Protein AF-A0A2D5RXT6-F1 (afdb_monomer_lite)

Radius of gyration: 31.59 Å; chains: 1; bounding box: 70×28×74 Å

Secondary structure (DSSP, 8-state):
-PPPHHHHHHHHHHHHHHHHHHHHHHHHHHHHHHHHHHHHHHHHHHHHHHHHHHHHHHHHHHHHHHHTT------BTTB-HHHHHHHHHTT-

Sequence (92 aa):
MAKNSFEVAGSAIFKNGQKLTTKQVGEELHKLQAQVENLDTAVCEEIDHRDKWEEKATKLAESVGAYFDCSVGEHSSANCPIVNAHELLNQI

Structure (mmCIF, N/CA/C/O backbone):
data_AF-A0A2D5RXT6-F1
#
_entry.id   AF-A0A2D5RXT6-F1
#
loop_
_atom_site.group_PDB
_atom_site.id
_atom_site.type_symbol
_atom_site.label_atom_id
_atom_site.label_alt_id
_atom_site.label_comp_id
_atom_site.label_asym_id
_atom_site.label_entity_id
_atom_site.label_seq_id
_atom_site.pdbx_PDB_ins_code
_atom_site.Cartn_x
_atom_site.Cartn_y
_atom_site.Cartn_z
_atom_site.occupancy
_atom_site.B_iso_or_equiv
_atom_site.auth_seq_id
_atom_s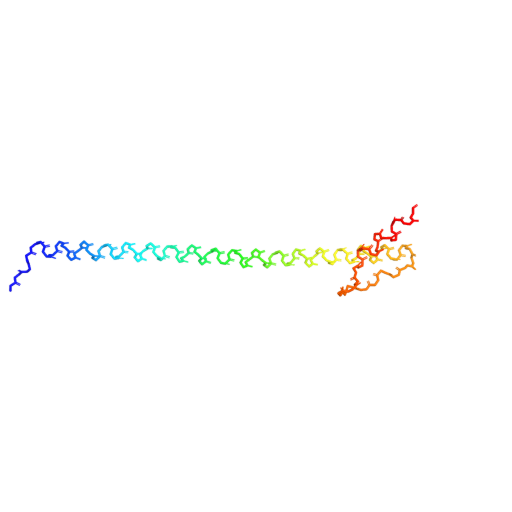ite.auth_comp_id
_atom_site.auth_asym_id
_atom_site.auth_atom_id
_atom_site.pdbx_PDB_model_num
ATOM 1 N N . MET A 1 1 ? -47.987 12.676 50.679 1.00 56.97 1 MET A N 1
ATOM 2 C CA . MET A 1 1 ? -48.191 11.224 50.481 1.00 56.97 1 MET A CA 1
ATOM 3 C C . MET A 1 1 ? -46.834 10.598 50.195 1.00 56.97 1 MET A C 1
ATOM 5 O O . MET A 1 1 ? -46.173 11.045 49.266 1.00 56.97 1 MET A O 1
ATOM 9 N N . ALA A 1 2 ? -46.366 9.674 51.037 1.00 66.12 2 ALA A N 1
ATOM 10 C CA . ALA A 1 2 ? -45.096 8.976 50.827 1.00 66.12 2 ALA A CA 1
ATOM 11 C C . ALA A 1 2 ? -45.278 7.894 49.751 1.00 66.12 2 ALA A C 1
ATOM 13 O O . ALA A 1 2 ? -46.299 7.208 49.751 1.00 66.12 2 ALA A O 1
ATOM 14 N N . LYS A 1 3 ? -44.318 7.760 48.829 1.00 71.06 3 LYS A N 1
ATOM 15 C CA . LYS A 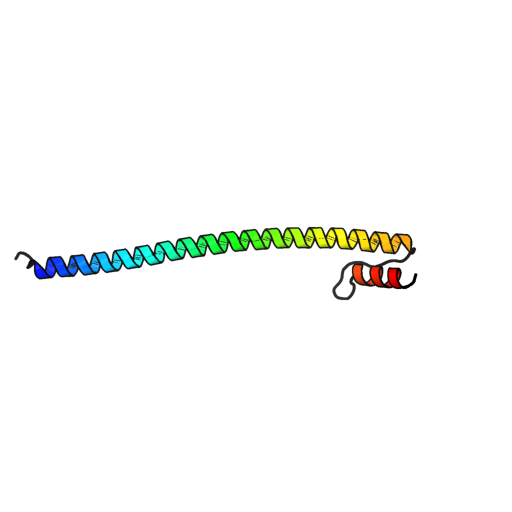1 3 ? -44.343 6.695 47.815 1.00 71.06 3 LYS A CA 1
ATOM 16 C C . LYS A 1 3 ? -44.285 5.332 48.503 1.00 71.06 3 LYS A C 1
ATOM 18 O O . LYS A 1 3 ? -43.501 5.155 49.435 1.00 71.06 3 LYS A O 1
ATOM 23 N N . ASN A 1 4 ? -45.101 4.386 48.042 1.00 77.50 4 ASN A N 1
ATOM 24 C CA . ASN A 1 4 ? -45.082 3.021 48.561 1.00 77.50 4 ASN A CA 1
ATOM 25 C C . ASN A 1 4 ? -43.734 2.363 48.208 1.00 77.50 4 ASN A C 1
ATOM 27 O O . ASN A 1 4 ? -43.183 2.593 47.129 1.00 77.50 4 ASN A O 1
ATOM 31 N N . SER A 1 5 ? -43.197 1.543 49.108 1.00 74.25 5 SER A N 1
ATOM 32 C CA . SER A 1 5 ? -41.895 0.874 48.978 1.00 74.25 5 SER A CA 1
ATOM 33 C C . SER A 1 5 ? -41.754 0.079 47.673 1.00 74.25 5 SER A C 1
ATOM 35 O O . SER A 1 5 ? -40.663 0.011 47.108 1.00 74.25 5 SER A O 1
ATOM 37 N N . PHE A 1 6 ? -42.863 -0.440 47.141 1.00 72.69 6 PHE A N 1
ATOM 38 C CA . PHE A 1 6 ? -42.909 -1.141 45.857 1.00 72.69 6 PHE A CA 1
ATOM 39 C C . PHE A 1 6 ? -42.620 -0.232 44.642 1.00 72.69 6 PHE A C 1
ATOM 41 O O . PHE A 1 6 ? -41.855 -0.612 43.756 1.00 72.69 6 PHE A O 1
ATOM 48 N N . GLU A 1 7 ? -43.151 0.997 44.607 1.00 77.06 7 GLU A N 1
ATOM 49 C CA . GLU A 1 7 ? -42.885 1.955 43.515 1.00 77.06 7 GLU A CA 1
ATOM 50 C C . GLU A 1 7 ? -41.435 2.449 43.522 1.00 77.06 7 GLU A C 1
ATOM 52 O O . GLU A 1 7 ? -40.823 2.659 42.471 1.00 77.06 7 GLU A O 1
ATOM 57 N N . VAL A 1 8 ? -40.870 2.626 44.719 1.00 80.38 8 VAL A N 1
ATOM 58 C CA . VAL A 1 8 ? -39.474 3.042 44.885 1.00 80.38 8 VAL A CA 1
ATOM 59 C C . VAL A 1 8 ? -38.532 1.948 44.375 1.00 80.38 8 VAL A C 1
ATOM 61 O O . VAL A 1 8 ? -37.596 2.249 43.630 1.00 80.38 8 VAL A O 1
ATOM 64 N N . ALA A 1 9 ? -38.816 0.682 44.699 1.00 76.19 9 ALA A N 1
ATOM 65 C CA . ALA A 1 9 ? -38.049 -0.465 44.221 1.00 76.19 9 ALA A CA 1
ATOM 66 C C . ALA A 1 9 ? -38.127 -0.622 42.690 1.00 76.19 9 ALA A C 1
ATOM 68 O O . ALA A 1 9 ? -37.092 -0.760 42.037 1.00 76.19 9 ALA A O 1
ATOM 69 N N . GLY A 1 10 ? -39.322 -0.515 42.096 1.00 77.81 10 GLY A N 1
ATOM 70 C CA . GLY A 1 10 ? -39.503 -0.606 40.641 1.00 77.81 10 GLY A CA 1
ATOM 71 C C . GLY A 1 10 ? -38.746 0.478 39.862 1.00 77.81 10 GLY A C 1
ATOM 72 O O . GLY A 1 10 ? -38.078 0.186 38.869 1.00 77.81 10 GLY A O 1
ATOM 73 N N . SER A 1 11 ? -38.767 1.726 40.346 1.00 79.94 11 SER A N 1
ATOM 74 C CA . SER A 1 11 ? -38.025 2.832 39.721 1.00 79.94 11 SER A CA 1
ATOM 75 C C . SER A 1 11 ? -36.504 2.646 39.798 1.00 79.94 11 SER A C 1
ATOM 77 O O . SER A 1 11 ? -35.792 2.975 38.845 1.00 79.94 11 SER A O 1
ATOM 79 N N . ALA A 1 12 ? -35.994 2.103 40.907 1.00 77.44 12 ALA A N 1
ATOM 80 C CA . ALA A 1 12 ? -34.569 1.827 41.073 1.00 77.44 12 ALA A CA 1
ATOM 81 C C . ALA A 1 12 ? -34.086 0.705 40.137 1.00 77.44 12 ALA A C 1
ATOM 83 O O . ALA A 1 12 ? -33.039 0.849 39.505 1.00 77.44 12 ALA A O 1
ATOM 84 N N . ILE A 1 13 ? -34.870 -0.370 39.993 1.00 78.94 13 ILE A N 1
ATOM 85 C CA . ILE A 1 13 ? -34.560 -1.484 39.083 1.00 78.94 13 ILE A CA 1
ATOM 86 C C . ILE A 1 13 ? -34.481 -0.988 37.633 1.00 78.94 13 ILE A C 1
ATOM 88 O O . ILE A 1 13 ? -33.503 -1.270 36.943 1.00 78.94 13 ILE A O 1
ATOM 92 N N . PHE A 1 14 ? -35.450 -0.181 37.189 1.00 79.75 14 PHE A N 1
ATOM 93 C CA . PHE A 1 14 ? -35.469 0.368 35.830 1.00 79.75 14 PHE A CA 1
ATOM 94 C C . PHE A 1 14 ? -34.257 1.268 35.531 1.00 79.75 14 PHE A C 1
ATOM 96 O O . PHE A 1 14 ? -33.585 1.092 34.514 1.00 79.75 14 PHE A O 1
ATOM 103 N N . LYS A 1 15 ? -33.919 2.194 36.441 1.00 76.00 15 LYS A N 1
ATOM 104 C CA . LYS A 1 15 ? -32.748 3.080 36.291 1.00 76.00 15 LYS A CA 1
ATOM 105 C C . LYS A 1 15 ? -31.431 2.306 36.249 1.00 76.00 15 LYS A C 1
ATOM 107 O O . LYS A 1 15 ? -30.546 2.646 35.467 1.00 76.00 15 LYS A O 1
ATOM 112 N N . ASN A 1 16 ? -31.299 1.264 37.068 1.00 68.44 16 ASN A N 1
ATOM 113 C CA . ASN A 1 16 ? -30.112 0.413 37.075 1.00 68.44 16 ASN A CA 1
ATOM 114 C C . ASN A 1 16 ? -30.003 -0.428 35.795 1.00 68.44 16 ASN A C 1
ATOM 116 O O . ASN A 1 16 ? -28.904 -0.552 35.260 1.00 68.44 16 ASN A O 1
ATOM 120 N N . GLY A 1 17 ? -31.125 -0.932 35.268 1.00 69.69 17 GLY A N 1
ATOM 121 C CA . GLY A 1 17 ? -31.178 -1.605 33.967 1.00 69.69 17 GLY A CA 1
ATOM 122 C C . GLY A 1 17 ? -30.731 -0.691 32.823 1.00 69.69 17 GLY A C 1
ATOM 123 O O . GLY A 1 17 ? -29.829 -1.054 32.073 1.00 69.69 17 GLY A O 1
ATOM 124 N N . GLN A 1 18 ? -31.263 0.536 32.748 1.00 74.06 18 GLN A N 1
ATOM 125 C CA . GLN A 1 18 ? -30.815 1.533 31.765 1.00 74.06 18 GLN A CA 1
ATOM 126 C C . GLN A 1 18 ? -29.319 1.841 31.908 1.00 74.06 18 GLN A C 1
ATOM 128 O O . GLN A 1 18 ? -28.584 1.771 30.928 1.00 74.06 18 GLN A O 1
ATOM 133 N N . LYS A 1 19 ? -28.833 2.095 33.128 1.00 69.69 19 LYS A N 1
ATOM 134 C CA . LYS A 1 19 ? -27.413 2.379 33.381 1.00 69.69 19 LYS A CA 1
ATOM 135 C C . LYS A 1 19 ? -26.493 1.226 32.960 1.00 69.69 19 LYS A C 1
ATOM 137 O O . LYS A 1 19 ? -25.407 1.482 32.444 1.00 69.69 19 LYS A O 1
ATOM 142 N N . LEU A 1 20 ? -26.925 -0.023 33.150 1.00 76.19 20 LEU A N 1
ATOM 143 C CA . LEU A 1 20 ? -26.191 -1.207 32.700 1.00 76.19 20 LEU A CA 1
ATOM 144 C C . LEU A 1 20 ? -26.118 -1.261 31.166 1.00 76.19 20 LEU A C 1
ATOM 146 O O . LEU A 1 20 ? -25.030 -1.441 30.627 1.00 76.19 20 LEU A O 1
ATOM 150 N N . THR A 1 21 ? -27.232 -0.997 30.474 1.00 81.06 21 THR A N 1
ATOM 151 C CA . THR A 1 21 ? -27.264 -0.959 29.000 1.00 81.06 21 THR A CA 1
ATOM 152 C C . THR A 1 21 ? -26.414 0.171 28.418 1.00 81.06 21 THR A C 1
ATOM 154 O O . THR A 1 21 ? -25.681 -0.040 27.459 1.00 81.06 21 THR A O 1
ATOM 157 N N . THR A 1 22 ? -26.420 1.361 29.029 1.00 84.62 22 THR A N 1
ATOM 158 C CA . THR A 1 22 ? -25.593 2.487 28.566 1.00 84.62 22 THR A CA 1
ATOM 159 C C . THR A 1 22 ? -24.103 2.214 28.766 1.00 84.62 22 THR A C 1
ATOM 161 O O . THR A 1 22 ? -23.292 2.581 27.921 1.00 84.62 22 THR A O 1
ATOM 164 N N . LYS A 1 23 ? -23.732 1.535 29.860 1.00 85.69 23 LYS A N 1
ATOM 165 C CA . LYS A 1 23 ? -22.347 1.119 30.112 1.00 85.69 23 LYS A CA 1
ATOM 166 C C . LYS A 1 23 ? -21.866 0.107 29.069 1.00 85.69 23 LYS A C 1
ATOM 168 O O . LYS A 1 23 ? -20.770 0.269 28.551 1.00 85.69 23 LYS A O 1
ATOM 173 N N . GLN A 1 24 ? -22.695 -0.883 28.736 1.00 87.50 24 GLN A N 1
ATOM 174 C CA . GLN A 1 24 ? -22.383 -1.884 27.709 1.00 87.50 24 GLN A CA 1
ATOM 175 C C . GLN A 1 24 ? -22.173 -1.240 26.333 1.00 87.50 24 GLN A C 1
ATOM 177 O O . GLN A 1 24 ? -21.160 -1.499 25.692 1.00 87.50 24 GLN A O 1
ATOM 182 N N . VAL A 1 25 ? -23.063 -0.328 25.927 1.00 90.56 25 VAL A N 1
ATOM 183 C CA . VAL A 1 25 ? -22.917 0.423 24.667 1.00 90.56 25 VAL A CA 1
ATOM 184 C C . VAL A 1 25 ? -21.645 1.275 24.668 1.00 90.56 25 VAL A C 1
ATOM 186 O O . VAL A 1 25 ? -20.934 1.313 23.669 1.00 90.56 25 VAL A O 1
ATOM 189 N N . GLY A 1 26 ? -21.316 1.930 25.786 1.00 92.19 26 GLY A N 1
ATOM 190 C CA . GLY A 1 26 ? -20.071 2.694 25.910 1.00 92.19 26 GLY A CA 1
ATOM 191 C C . GLY A 1 26 ? -18.820 1.822 25.765 1.00 92.19 26 GLY A C 1
ATOM 192 O O . GLY A 1 26 ? -17.878 2.201 25.075 1.00 92.19 26 GLY A O 1
ATOM 193 N N . GLU A 1 27 ? -18.817 0.632 26.370 1.00 93.81 27 GLU A N 1
ATOM 194 C CA . GLU A 1 27 ? -17.718 -0.333 26.246 1.00 93.81 27 GLU A CA 1
ATOM 195 C C . GLU A 1 27 ? -17.569 -0.853 24.807 1.00 93.81 27 GLU A C 1
ATOM 197 O O . GLU A 1 27 ? -16.447 -0.973 24.315 1.00 93.81 27 GLU A O 1
ATOM 202 N N . GLU A 1 28 ? -18.674 -1.134 24.114 1.00 93.25 28 GLU A N 1
ATOM 203 C CA . GLU A 1 28 ? -18.654 -1.533 22.701 1.00 93.25 28 GLU A CA 1
ATOM 204 C C . GLU A 1 28 ? -18.170 -0.404 21.789 1.00 93.25 28 GLU A C 1
ATOM 206 O O . GLU A 1 28 ? -17.318 -0.650 20.939 1.00 93.25 28 GLU A O 1
ATOM 211 N N . LEU A 1 29 ? -18.618 0.837 22.004 1.00 93.94 29 LEU A N 1
ATOM 212 C CA . LEU A 1 29 ? -18.133 2.001 21.257 1.00 93.94 29 LEU A CA 1
ATOM 213 C C . LEU A 1 29 ? -16.622 2.185 21.411 1.00 93.94 29 LEU A C 1
ATOM 215 O O . LEU A 1 29 ? -15.929 2.356 20.412 1.00 93.94 29 LEU A O 1
ATOM 219 N N . HIS A 1 30 ? -16.095 2.079 22.634 1.00 94.88 30 HIS A N 1
ATOM 220 C CA . HIS A 1 30 ? -14.651 2.152 22.864 1.00 94.88 30 HIS A CA 1
ATOM 221 C C . HIS A 1 30 ? -13.887 1.024 22.163 1.00 94.88 30 HIS A C 1
ATOM 223 O O . HIS A 1 30 ? -12.820 1.267 21.602 1.00 94.88 30 HIS A O 1
ATOM 229 N N . LYS A 1 31 ? -14.426 -0.202 22.158 1.00 96.19 31 LYS A N 1
ATOM 230 C CA . LYS A 1 31 ? -13.817 -1.326 21.431 1.00 96.19 31 LYS A CA 1
ATOM 231 C C . LYS A 1 31 ? -13.816 -1.094 19.925 1.00 96.19 31 LYS A C 1
ATOM 233 O O . LYS A 1 31 ? -12.793 -1.333 19.293 1.00 96.19 31 LYS A O 1
ATOM 238 N N . LEU A 1 32 ? -14.932 -0.635 19.360 1.00 95.94 32 LEU A N 1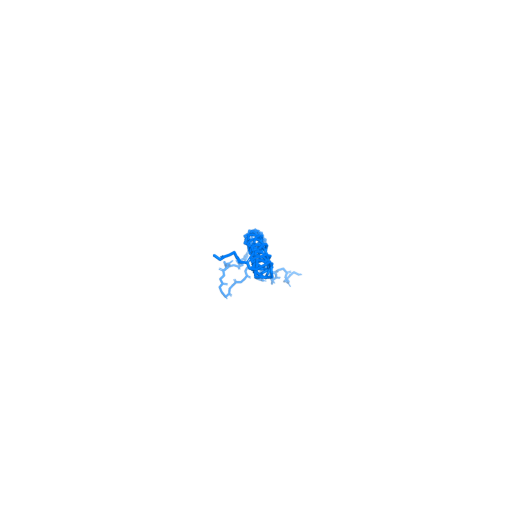
ATOM 239 C CA . LEU A 1 32 ? -15.024 -0.328 17.933 1.00 95.94 32 LEU A CA 1
ATOM 240 C C . LEU A 1 32 ? -14.058 0.792 17.554 1.00 95.94 32 LEU A C 1
ATOM 242 O O . LEU A 1 32 ? -13.377 0.687 16.542 1.00 95.94 32 LEU A O 1
ATOM 246 N N . GLN A 1 33 ? -13.955 1.831 18.378 1.00 97.62 33 GLN A N 1
ATOM 247 C CA . GLN A 1 33 ? -13.045 2.939 18.119 1.00 97.62 33 GLN A CA 1
ATOM 248 C C . GLN A 1 33 ? -11.581 2.483 18.127 1.00 97.62 33 GLN A C 1
ATOM 250 O O . GLN A 1 33 ? -10.854 2.766 17.181 1.00 97.62 33 GLN A O 1
ATOM 255 N N . ALA A 1 34 ? -11.185 1.670 19.111 1.00 97.69 34 ALA A N 1
ATOM 256 C CA . ALA A 1 34 ? -9.854 1.068 19.133 1.00 97.69 34 ALA A CA 1
ATOM 257 C C . ALA A 1 34 ? -9.602 0.153 17.918 1.00 97.69 34 ALA A C 1
ATOM 259 O O . ALA A 1 34 ? -8.500 0.120 17.380 1.00 97.69 34 ALA A O 1
ATOM 260 N N . GLN A 1 35 ? -10.612 -0.592 17.456 1.00 97.88 35 GLN A N 1
ATOM 261 C CA . GLN A 1 35 ? -10.492 -1.405 16.241 1.00 97.88 35 GLN A CA 1
ATOM 262 C C . GLN A 1 35 ? -10.296 -0.548 14.990 1.00 97.88 35 GLN A C 1
ATOM 264 O O . GLN A 1 35 ? -9.464 -0.897 14.159 1.00 97.88 35 GLN A O 1
ATOM 269 N N . VAL A 1 36 ? -11.025 0.562 14.863 1.00 98.00 36 VAL A N 1
ATOM 270 C CA . VAL A 1 36 ? -10.867 1.501 13.745 1.00 98.00 36 VAL A CA 1
ATOM 271 C C . VAL A 1 36 ? -9.457 2.088 13.734 1.00 98.00 36 VAL A C 1
ATOM 273 O O . VAL A 1 36 ? -8.810 2.054 12.695 1.00 98.00 36 VAL A O 1
ATOM 276 N N . GLU A 1 37 ? -8.949 2.541 14.880 1.00 98.38 37 GLU A N 1
ATOM 277 C CA . GLU A 1 37 ? -7.590 3.096 15.000 1.00 98.38 37 GLU A CA 1
ATOM 278 C C . GLU A 1 37 ? -6.505 2.062 14.651 1.00 98.38 37 GLU A C 1
ATOM 280 O O . GLU A 1 37 ? -5.548 2.364 13.934 1.00 98.38 37 GLU A O 1
ATOM 285 N N . ASN A 1 38 ? -6.677 0.815 15.098 1.00 98.19 38 ASN A N 1
ATOM 286 C CA . ASN A 1 38 ? -5.758 -0.272 14.763 1.00 98.19 38 ASN A CA 1
ATOM 287 C C . ASN A 1 38 ? -5.777 -0.605 13.266 1.00 98.19 38 ASN A C 1
ATOM 289 O O . ASN A 1 38 ? -4.726 -0.855 12.682 1.00 98.19 38 ASN A O 1
ATOM 293 N N . LEU A 1 39 ? -6.959 -0.623 12.644 1.00 98.25 39 LEU A N 1
ATOM 294 C CA . LEU A 1 39 ? -7.088 -0.882 11.210 1.00 98.25 39 LEU A CA 1
ATOM 295 C C . LEU A 1 39 ? -6.493 0.253 10.377 1.00 98.25 39 LEU A C 1
ATOM 297 O O . LEU A 1 39 ? -5.816 -0.026 9.395 1.00 98.25 39 LEU A O 1
ATOM 301 N N . ASP A 1 40 ? -6.704 1.505 10.779 1.00 98.56 40 ASP A N 1
ATOM 302 C CA . ASP A 1 40 ? -6.132 2.669 10.100 1.00 98.56 40 ASP A CA 1
ATOM 303 C C . ASP A 1 40 ? -4.596 2.627 10.132 1.00 98.56 40 ASP A C 1
ATOM 305 O O . ASP A 1 40 ? -3.934 2.776 9.103 1.00 98.56 40 ASP A O 1
ATOM 309 N N . THR A 1 41 ? -4.033 2.283 11.295 1.00 98.44 41 THR A N 1
ATOM 310 C CA . THR A 1 41 ?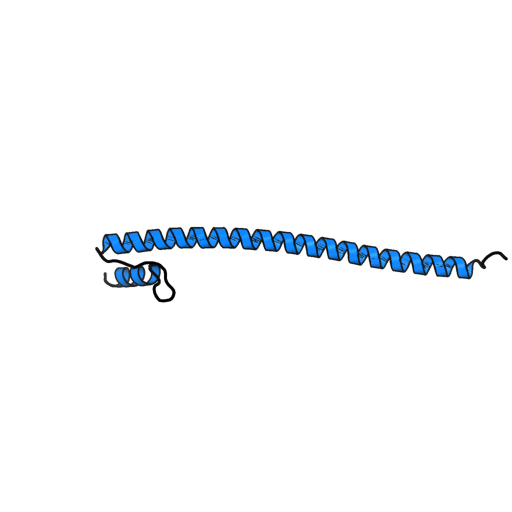 -2.588 2.069 11.456 1.00 98.44 41 THR A CA 1
ATOM 311 C C . THR A 1 41 ? -2.087 0.940 10.553 1.00 98.44 41 THR A C 1
ATOM 313 O O . THR A 1 41 ? -1.145 1.138 9.790 1.00 98.44 41 THR A O 1
ATOM 316 N N . ALA A 1 42 ? -2.747 -0.222 10.576 1.00 98.38 42 ALA A N 1
ATOM 317 C CA . ALA A 1 42 ? -2.355 -1.372 9.761 1.00 98.38 42 ALA A CA 1
ATOM 318 C C . ALA A 1 42 ? -2.425 -1.083 8.251 1.00 98.38 42 ALA A C 1
ATOM 320 O O . ALA A 1 42 ? -1.581 -1.550 7.490 1.00 98.38 42 ALA A O 1
ATOM 321 N N . VAL A 1 43 ? -3.409 -0.297 7.802 1.00 98.31 43 VAL A N 1
ATOM 322 C CA . VAL A 1 43 ? -3.522 0.118 6.396 1.00 98.31 43 VAL A CA 1
ATOM 323 C C . VAL A 1 43 ? -2.369 1.037 6.005 1.00 98.31 43 VAL A C 1
ATOM 325 O O . VAL A 1 43 ? -1.791 0.852 4.935 1.00 98.31 43 VAL A O 1
ATOM 328 N N . CYS A 1 44 ? -2.008 1.996 6.859 1.00 98.38 44 CYS A N 1
ATOM 329 C CA . CYS A 1 44 ? -0.866 2.873 6.607 1.00 98.38 44 CYS A CA 1
ATOM 330 C C . CYS A 1 44 ? 0.443 2.075 6.508 1.00 98.38 44 CYS A C 1
ATOM 332 O O . CYS A 1 44 ? 1.212 2.267 5.569 1.00 98.38 44 CYS A O 1
ATOM 334 N N . GLU A 1 45 ? 0.661 1.131 7.426 1.00 98.44 45 GLU A N 1
ATOM 335 C CA . GLU A 1 45 ? 1.836 0.253 7.404 1.00 98.44 45 GLU A CA 1
ATOM 336 C C . GLU A 1 45 ? 1.895 -0.610 6.134 1.00 98.44 45 GLU A C 1
ATOM 338 O O . GLU A 1 45 ? 2.962 -0.766 5.538 1.00 98.44 45 GLU A O 1
ATOM 343 N N . GLU A 1 46 ? 0.760 -1.144 5.680 1.00 98.25 46 GLU A N 1
ATOM 344 C CA . GLU A 1 46 ? 0.705 -1.956 4.462 1.00 98.25 46 GLU A CA 1
ATOM 345 C C . GLU A 1 46 ? 0.958 -1.127 3.194 1.00 98.25 46 GLU A C 1
ATOM 347 O O . GLU A 1 46 ? 1.621 -1.596 2.268 1.00 98.25 46 GLU A O 1
ATOM 352 N N . ILE A 1 47 ? 0.491 0.125 3.156 1.00 98.00 47 ILE A N 1
ATOM 353 C CA . ILE A 1 47 ? 0.811 1.065 2.072 1.00 98.00 47 ILE A CA 1
ATOM 354 C C . ILE A 1 47 ? 2.322 1.318 2.025 1.00 98.00 47 ILE A C 1
ATOM 356 O O . ILE A 1 47 ? 2.930 1.156 0.967 1.00 98.00 47 ILE A O 1
ATOM 360 N N . ASP A 1 48 ? 2.946 1.607 3.168 1.00 98.19 48 ASP A N 1
ATOM 361 C CA . ASP A 1 48 ? 4.395 1.808 3.253 1.00 98.19 48 ASP A CA 1
ATOM 362 C C . ASP A 1 48 ? 5.178 0.560 2.822 1.00 98.19 48 ASP A C 1
ATOM 364 O O . ASP A 1 48 ? 6.229 0.657 2.178 1.00 98.19 48 ASP A O 1
ATOM 368 N N . HIS A 1 49 ? 4.705 -0.633 3.192 1.00 97.31 49 HIS A N 1
ATOM 369 C CA . HIS A 1 49 ? 5.313 -1.889 2.760 1.00 97.31 49 HIS A CA 1
ATOM 370 C C . HIS A 1 49 ? 5.205 -2.087 1.253 1.00 97.31 49 HIS A C 1
ATOM 372 O O . HIS A 1 49 ? 6.204 -2.440 0.619 1.00 97.31 49 HIS A O 1
ATOM 378 N N . ARG A 1 50 ? 4.024 -1.848 0.680 1.00 95.25 50 ARG A N 1
ATOM 379 C CA . ARG A 1 50 ? 3.791 -1.951 -0.760 1.00 95.25 50 ARG A CA 1
ATOM 380 C C . ARG A 1 50 ? 4.693 -0.996 -1.531 1.00 95.25 50 ARG A C 1
ATOM 382 O O . ARG A 1 50 ? 5.340 -1.432 -2.478 1.00 95.25 50 ARG A O 1
ATOM 389 N N . ASP A 1 51 ? 4.777 0.260 -1.113 1.00 95.88 51 ASP A N 1
ATOM 390 C CA . ASP A 1 51 ? 5.554 1.281 -1.818 1.00 95.88 51 ASP A CA 1
ATOM 391 C C . ASP A 1 51 ? 7.064 0.961 -1.756 1.00 95.88 51 ASP A C 1
ATOM 393 O O . ASP A 1 51 ? 7.765 1.028 -2.764 1.00 95.88 51 ASP A O 1
ATOM 397 N N . LYS A 1 52 ? 7.568 0.457 -0.617 1.00 96.19 52 LYS A N 1
ATOM 398 C CA . LYS A 1 52 ? 8.950 -0.063 -0.515 1.00 96.19 52 LYS A CA 1
ATOM 399 C C . LYS A 1 52 ? 9.201 -1.272 -1.417 1.00 96.19 52 LYS A C 1
ATOM 401 O O . LYS A 1 52 ? 10.325 -1.473 -1.882 1.00 96.19 52 LYS A O 1
ATOM 406 N N . TRP A 1 53 ? 8.207 -2.138 -1.591 1.00 94.00 53 TRP A N 1
ATOM 407 C CA . TRP A 1 53 ? 8.319 -3.293 -2.480 1.00 94.00 53 TRP A CA 1
ATOM 408 C C . TRP A 1 53 ? 8.313 -2.884 -3.948 1.00 94.00 53 TRP A C 1
ATOM 410 O O . TRP A 1 53 ? 9.111 -3.425 -4.710 1.00 94.00 53 TRP A O 1
ATOM 420 N N . GLU A 1 54 ? 7.476 -1.919 -4.319 1.00 92.31 54 GLU A N 1
ATOM 421 C CA . GLU A 1 54 ? 7.429 -1.336 -5.659 1.00 92.31 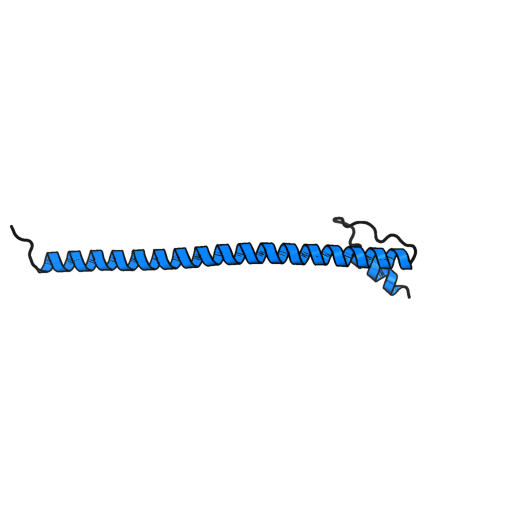54 GLU A CA 1
ATOM 422 C C . GLU A 1 54 ? 8.769 -0.680 -6.014 1.00 92.31 54 GLU A C 1
ATOM 424 O O . GLU A 1 54 ? 9.361 -1.032 -7.031 1.00 92.31 54 GLU A O 1
ATOM 429 N N . GLU A 1 55 ? 9.354 0.111 -5.112 1.00 93.38 55 GLU A N 1
ATOM 430 C CA . GLU A 1 55 ? 10.675 0.712 -5.328 1.00 93.38 55 GLU A CA 1
ATOM 431 C C . GLU A 1 55 ? 11.770 -0.348 -5.566 1.00 93.38 55 GLU A C 1
ATOM 433 O O . GLU A 1 55 ? 12.604 -0.227 -6.470 1.00 93.38 55 GLU A O 1
ATOM 438 N N . LYS A 1 56 ? 11.785 -1.417 -4.758 1.00 94.25 56 LYS A N 1
ATOM 439 C CA . LYS A 1 56 ? 12.749 -2.522 -4.911 1.00 94.25 56 LYS A CA 1
ATOM 440 C C . LYS A 1 56 ? 12.558 -3.265 -6.227 1.00 94.25 56 LYS A C 1
ATOM 442 O O . LYS A 1 56 ? 13.541 -3.631 -6.869 1.00 94.25 56 LYS A O 1
ATOM 447 N N . ALA A 1 57 ? 11.309 -3.505 -6.601 1.00 91.50 57 ALA A N 1
ATOM 448 C CA . ALA A 1 57 ? 10.949 -4.151 -7.847 1.00 91.50 57 ALA A CA 1
ATOM 449 C C . ALA A 1 57 ? 11.383 -3.329 -9.065 1.00 91.50 57 ALA A C 1
ATOM 451 O O . ALA A 1 57 ? 11.998 -3.882 -9.976 1.00 91.50 57 ALA A O 1
ATOM 452 N N . THR A 1 58 ? 11.132 -2.020 -9.049 1.00 93.19 58 THR A N 1
ATOM 453 C CA . THR A 1 58 ? 11.554 -1.089 -10.100 1.00 93.19 58 THR A CA 1
ATOM 454 C C . THR A 1 58 ? 13.072 -1.100 -10.251 1.00 93.19 58 THR A C 1
ATOM 456 O O . THR A 1 58 ? 13.575 -1.373 -11.338 1.00 93.19 58 THR A O 1
ATOM 459 N N . LYS A 1 59 ? 13.820 -0.963 -9.147 1.00 94.38 59 LYS A N 1
ATOM 460 C CA . LYS A 1 59 ? 15.295 -1.046 -9.155 1.00 94.38 59 LYS A CA 1
ATOM 461 C C . LYS A 1 59 ? 15.817 -2.361 -9.734 1.00 94.38 59 LYS A C 1
ATOM 463 O O . LYS A 1 59 ? 16.813 -2.373 -10.461 1.00 94.38 59 LYS A O 1
ATOM 468 N N . LEU A 1 60 ? 15.175 -3.479 -9.395 1.00 94.12 60 LEU A N 1
ATOM 469 C CA . LEU A 1 60 ? 15.541 -4.786 -9.935 1.00 94.12 60 LEU A CA 1
ATOM 470 C C . LEU A 1 60 ? 15.285 -4.846 -11.445 1.00 94.12 60 LEU A C 1
ATOM 472 O O . LEU A 1 60 ? 16.172 -5.262 -12.188 1.00 94.12 60 LEU A O 1
ATOM 476 N N . ALA A 1 61 ? 14.110 -4.410 -11.898 1.00 95.62 61 ALA A N 1
ATOM 477 C CA . ALA A 1 61 ? 13.753 -4.402 -13.311 1.00 95.62 61 ALA A CA 1
ATOM 478 C C . ALA A 1 61 ? 14.703 -3.520 -14.135 1.00 95.62 61 ALA A C 1
ATOM 480 O O . ALA A 1 61 ? 15.197 -3.955 -15.174 1.00 95.62 61 ALA A O 1
ATOM 481 N N . GLU A 1 62 ? 15.027 -2.323 -13.644 1.00 94.75 62 GLU A N 1
ATOM 482 C CA . GLU A 1 62 ? 16.011 -1.424 -14.259 1.00 94.75 62 GLU A CA 1
ATOM 483 C C . GLU A 1 62 ? 17.397 -2.069 -14.351 1.00 94.75 62 GLU A C 1
ATOM 485 O O . GLU A 1 62 ? 18.051 -1.986 -15.389 1.00 94.75 62 GLU A O 1
ATOM 490 N N . SER A 1 63 ? 17.834 -2.761 -13.293 1.00 95.44 63 SER A N 1
ATOM 491 C CA . SER A 1 63 ? 19.125 -3.461 -13.277 1.00 95.44 63 SER A CA 1
ATOM 492 C C . SER A 1 63 ? 19.179 -4.591 -14.308 1.00 95.44 63 SER A C 1
ATOM 494 O O . SER A 1 63 ? 20.199 -4.777 -14.969 1.00 95.44 63 SER A O 1
ATOM 496 N N . VAL A 1 64 ? 18.079 -5.333 -14.472 1.00 95.25 64 VAL A N 1
ATOM 497 C CA . VAL A 1 64 ? 17.949 -6.353 -15.522 1.00 95.25 64 VAL A CA 1
ATOM 498 C C . VAL A 1 64 ? 17.990 -5.702 -16.903 1.00 95.25 64 VAL A C 1
ATOM 500 O O . VAL A 1 64 ? 18.766 -6.136 -17.749 1.00 95.25 64 VAL A O 1
ATOM 503 N N . GLY A 1 65 ? 17.220 -4.635 -17.123 1.00 94.19 65 GLY A N 1
ATOM 504 C CA . GLY A 1 65 ? 17.246 -3.889 -18.380 1.00 94.19 65 GLY A CA 1
ATOM 505 C C . GLY A 1 65 ? 18.654 -3.410 -18.743 1.00 94.19 65 GLY A C 1
ATOM 506 O O . GLY A 1 65 ? 19.125 -3.651 -19.851 1.00 94.19 65 GLY A O 1
ATOM 507 N N . ALA A 1 66 ? 19.376 -2.838 -17.777 1.00 94.88 66 ALA A N 1
ATOM 508 C CA . ALA A 1 66 ? 20.763 -2.416 -17.951 1.00 94.88 66 ALA A CA 1
ATOM 509 C C . ALA A 1 66 ? 21.708 -3.581 -18.296 1.00 94.88 66 ALA A C 1
ATOM 511 O O . ALA A 1 66 ? 22.600 -3.416 -19.124 1.00 94.88 66 ALA A O 1
ATOM 512 N N . TYR A 1 67 ? 21.516 -4.762 -17.698 1.00 95.56 67 TYR A N 1
ATOM 513 C CA . TYR A 1 67 ? 22.314 -5.952 -18.012 1.00 95.56 67 TYR A CA 1
ATOM 514 C C . TYR A 1 67 ? 22.127 -6.422 -19.465 1.00 95.56 67 TYR A C 1
ATOM 516 O O . TYR A 1 67 ? 23.095 -6.833 -20.102 1.00 95.56 67 TYR A O 1
ATOM 524 N N . PHE A 1 68 ? 20.903 -6.335 -19.992 1.00 94.50 68 PHE A N 1
ATOM 525 C CA . PHE A 1 68 ? 20.563 -6.723 -21.366 1.00 94.50 68 PHE A CA 1
ATOM 526 C C . PHE A 1 68 ? 20.648 -5.573 -22.386 1.00 94.50 68 PHE A C 1
ATOM 528 O O . PHE A 1 68 ? 20.303 -5.782 -23.547 1.00 94.50 68 PHE A O 1
ATOM 535 N N . ASP A 1 69 ? 21.076 -4.374 -21.974 1.00 94.56 69 ASP A N 1
ATOM 536 C CA . ASP A 1 69 ? 21.042 -3.142 -22.784 1.00 94.56 69 ASP A CA 1
ATOM 537 C C . ASP A 1 69 ? 19.656 -2.879 -23.418 1.00 94.56 69 ASP A C 1
ATOM 539 O O . ASP A 1 69 ? 19.514 -2.487 -24.577 1.00 94.56 69 ASP A O 1
ATOM 543 N N . CYS A 1 70 ? 18.595 -3.148 -22.649 1.00 92.12 70 CYS A N 1
ATOM 544 C CA . CYS A 1 70 ? 17.208 -3.043 -23.084 1.00 92.12 70 CYS A CA 1
ATOM 545 C C . CYS A 1 70 ? 16.374 -2.246 -22.074 1.00 92.12 70 CYS A C 1
ATOM 547 O O . CYS A 1 70 ? 16.513 -2.397 -20.861 1.00 92.12 70 CYS A O 1
ATOM 549 N N . SER A 1 71 ? 15.471 -1.394 -22.561 1.00 91.38 71 SER A N 1
ATOM 550 C CA . SER A 1 71 ? 14.554 -0.667 -21.683 1.00 91.38 71 SER A CA 1
ATOM 551 C C . SER A 1 71 ? 13.393 -1.562 -21.251 1.00 91.38 71 SER A C 1
ATOM 553 O O . SER A 1 71 ? 12.690 -2.120 -22.089 1.00 91.38 71 SER A O 1
ATOM 555 N N . VAL A 1 72 ? 13.147 -1.635 -19.941 1.00 92.62 72 VAL A N 1
ATOM 556 C CA . VAL A 1 72 ? 11.965 -2.296 -19.355 1.00 92.62 72 VAL A CA 1
ATOM 557 C C . VAL A 1 72 ? 10.752 -1.356 -19.238 1.00 92.62 72 VAL A C 1
ATOM 559 O O . VAL A 1 72 ? 9.674 -1.776 -18.810 1.00 92.62 72 VAL A O 1
ATOM 562 N N . GLY A 1 73 ? 10.905 -0.096 -19.663 1.00 90.62 73 GLY A N 1
ATOM 563 C CA . GLY A 1 73 ? 9.883 0.948 -19.595 1.00 90.62 73 GLY A CA 1
ATOM 564 C C . GLY A 1 73 ? 9.564 1.423 -18.171 1.00 90.62 73 GLY A C 1
ATOM 565 O O . GLY A 1 73 ? 10.112 0.926 -17.193 1.00 90.62 73 GLY A O 1
ATOM 566 N N . GLU A 1 74 ? 8.654 2.391 -18.064 1.00 86.94 74 GLU A N 1
ATOM 567 C CA . GLU A 1 74 ? 8.158 2.939 -16.791 1.00 86.94 74 GLU A CA 1
ATOM 568 C C . GLU A 1 74 ? 6.806 2.317 -16.413 1.00 86.94 74 GLU A C 1
ATOM 570 O O . GLU A 1 74 ? 6.051 1.874 -17.285 1.00 86.94 74 GLU A O 1
ATOM 575 N N . HIS A 1 75 ? 6.472 2.286 -15.121 1.00 86.44 75 HIS A N 1
ATOM 576 C CA . HIS A 1 75 ? 5.177 1.786 -14.658 1.00 86.44 75 HIS A CA 1
ATOM 577 C C . HIS A 1 75 ? 4.012 2.591 -15.262 1.00 86.44 75 HIS A C 1
ATOM 579 O O . HIS A 1 75 ? 3.924 3.809 -15.116 1.00 86.44 75 HIS A O 1
ATOM 585 N N . SER A 1 76 ? 3.082 1.898 -15.925 1.00 88.25 76 SER A N 1
ATOM 586 C CA . SER A 1 76 ? 1.838 2.484 -16.439 1.00 88.25 76 SER A CA 1
ATOM 587 C C . SER A 1 76 ? 0.701 1.462 -16.406 1.00 88.25 76 SER A C 1
ATOM 589 O O . SER A 1 76 ? 0.917 0.285 -16.128 1.00 88.25 76 SER A O 1
ATOM 591 N N . SER A 1 77 ? -0.524 1.876 -16.742 1.00 87.50 77 SER A N 1
ATOM 592 C CA . SER A 1 77 ? -1.660 0.948 -16.860 1.00 87.50 77 SER A CA 1
ATOM 593 C C . SER A 1 77 ? -1.470 -0.137 -17.930 1.00 87.50 77 SER A C 1
ATOM 595 O O . SER A 1 77 ? -2.183 -1.136 -17.904 1.00 87.50 77 SER A O 1
ATOM 597 N N . ALA A 1 78 ? -0.525 0.049 -18.856 1.00 89.25 78 ALA A N 1
ATOM 598 C CA . ALA A 1 78 ? -0.209 -0.892 -19.926 1.00 89.25 78 ALA A CA 1
ATOM 599 C C . ALA A 1 78 ? 1.205 -1.495 -19.817 1.00 89.25 78 ALA A C 1
ATOM 601 O O . ALA A 1 78 ? 1.544 -2.349 -20.629 1.00 89.25 78 ALA A O 1
ATOM 602 N N . ASN A 1 79 ? 2.029 -1.066 -18.849 1.00 89.38 79 ASN A N 1
ATOM 603 C CA . ASN A 1 79 ? 3.419 -1.506 -18.719 1.00 89.38 79 ASN A CA 1
ATOM 604 C C . ASN A 1 79 ? 3.760 -1.924 -17.285 1.00 89.38 79 ASN A C 1
ATOM 606 O O . ASN A 1 79 ? 3.585 -1.146 -16.345 1.00 89.38 79 ASN A O 1
ATOM 610 N N . CYS A 1 80 ? 4.312 -3.131 -17.138 1.00 91.44 80 CYS A N 1
ATOM 611 C CA . C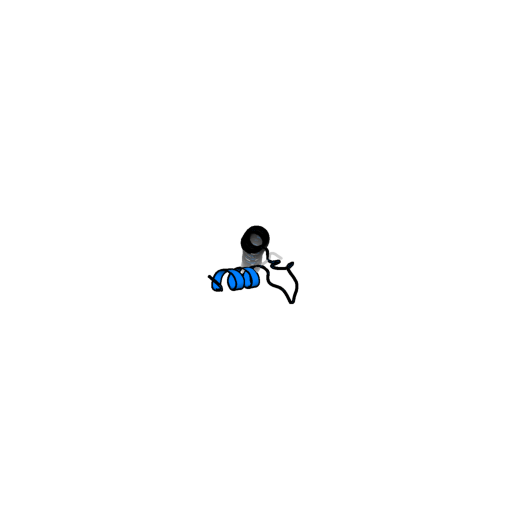YS A 1 80 ? 4.836 -3.648 -15.878 1.00 91.44 80 CYS A CA 1
ATOM 612 C C . CYS A 1 80 ? 6.330 -3.989 -16.048 1.00 91.44 80 CYS A C 1
ATOM 614 O O . CYS A 1 80 ? 6.646 -5.073 -16.542 1.00 91.44 80 CYS A O 1
ATOM 616 N N . PRO A 1 81 ? 7.253 -3.101 -15.633 1.00 93.62 81 PRO A N 1
ATOM 617 C CA . PRO A 1 81 ? 8.697 -3.290 -15.783 1.00 93.62 81 PRO A CA 1
ATOM 618 C C . PRO A 1 81 ? 9.227 -4.623 -15.245 1.00 93.62 81 PRO A C 1
ATOM 620 O O . PRO A 1 81 ? 10.100 -5.222 -15.868 1.00 93.62 81 PRO A O 1
ATOM 623 N N . ILE A 1 82 ? 8.669 -5.141 -14.142 1.00 93.50 82 ILE A N 1
ATOM 624 C CA . ILE A 1 82 ? 9.043 -6.462 -13.603 1.00 93.50 82 ILE A CA 1
ATOM 625 C C . ILE A 1 82 ? 8.764 -7.580 -14.612 1.00 93.50 82 ILE A C 1
ATOM 627 O O . ILE A 1 82 ? 9.581 -8.485 -14.761 1.00 93.50 82 ILE A O 1
ATOM 631 N N . VAL A 1 83 ? 7.609 -7.542 -15.284 1.00 93.81 83 VAL A N 1
ATOM 632 C CA . VAL A 1 83 ? 7.229 -8.566 -16.269 1.00 93.81 83 VAL A CA 1
ATOM 633 C C . VAL A 1 83 ? 8.190 -8.514 -17.449 1.00 93.81 83 VAL A C 1
ATOM 635 O O . VAL A 1 83 ? 8.759 -9.540 -17.804 1.00 93.81 83 VAL A O 1
ATOM 638 N N . ASN A 1 84 ? 8.463 -7.317 -17.967 1.00 93.75 84 ASN A N 1
ATOM 639 C CA . ASN A 1 84 ? 9.409 -7.125 -19.066 1.00 93.75 84 ASN A CA 1
ATOM 640 C C . ASN A 1 84 ? 10.823 -7.600 -18.686 1.00 93.75 84 ASN A C 1
ATOM 642 O O . ASN A 1 84 ? 11.483 -8.289 -19.459 1.00 93.75 84 ASN A O 1
ATOM 646 N N . ALA A 1 85 ? 11.286 -7.289 -17.472 1.00 94.00 85 ALA A N 1
ATOM 647 C CA . ALA A 1 85 ? 12.559 -7.782 -16.951 1.00 94.00 85 ALA A CA 1
ATOM 648 C C . ALA A 1 85 ? 12.589 -9.318 -16.865 1.00 94.00 85 ALA A C 1
ATOM 650 O O . ALA A 1 85 ? 13.570 -9.949 -17.254 1.00 94.00 85 ALA A O 1
ATOM 651 N N . HIS A 1 86 ? 11.504 -9.940 -16.400 1.00 93.94 86 HIS A N 1
ATOM 652 C CA . HIS A 1 86 ? 11.371 -11.395 -16.391 1.00 93.94 86 HIS A CA 1
ATOM 653 C C . HIS A 1 86 ? 11.401 -11.999 -17.799 1.00 93.94 86 HIS A C 1
ATOM 655 O O . HIS A 1 86 ? 12.012 -13.046 -17.999 1.00 93.94 86 HIS A O 1
ATOM 661 N N . GLU A 1 87 ? 10.772 -11.352 -18.778 1.00 93.94 87 GLU A N 1
ATOM 662 C CA . GLU A 1 87 ? 10.818 -11.781 -20.177 1.00 93.94 87 GLU A CA 1
ATOM 663 C C . GLU A 1 87 ? 12.233 -11.703 -20.758 1.00 93.94 87 GLU A C 1
ATOM 665 O O . GLU A 1 87 ? 12.622 -12.604 -21.497 1.00 93.94 87 GLU A O 1
ATOM 670 N N . LEU A 1 88 ? 13.026 -10.687 -20.396 1.00 92.25 88 LEU A N 1
ATOM 671 C CA . LEU A 1 88 ? 14.447 -10.609 -20.760 1.00 92.25 88 LEU A CA 1
ATOM 672 C C . LEU A 1 88 ? 15.249 -11.760 -20.138 1.00 92.25 88 LEU A C 1
ATOM 674 O O . LEU A 1 88 ? 16.014 -12.432 -20.826 1.00 92.25 88 LEU A O 1
ATOM 678 N N . LEU A 1 89 ? 15.022 -12.049 -18.855 1.00 91.94 89 LEU A N 1
ATOM 679 C CA . LEU A 1 89 ? 15.674 -13.160 -18.153 1.00 91.94 89 LEU A CA 1
ATOM 680 C C . LEU A 1 89 ? 15.295 -14.542 -18.694 1.00 91.94 89 LEU A C 1
ATOM 682 O O . LEU A 1 89 ? 16.023 -15.492 -18.449 1.00 91.94 89 LEU A O 1
ATOM 686 N N . ASN A 1 90 ? 14.183 -14.688 -19.409 1.00 91.88 90 ASN A N 1
ATOM 687 C CA . ASN A 1 90 ? 13.790 -15.966 -20.008 1.00 91.88 90 ASN A CA 1
ATOM 688 C C . ASN A 1 90 ? 14.402 -16.196 -21.403 1.00 91.88 90 ASN A C 1
ATOM 690 O O . ASN A 1 90 ? 14.106 -17.208 -22.035 1.00 91.88 90 ASN A O 1
ATOM 694 N N . GLN A 1 91 ? 15.211 -15.260 -21.907 1.00 83.06 91 GLN A N 1
ATOM 695 C CA . GLN A 1 91 ? 15.866 -15.353 -23.221 1.00 83.06 91 GLN A CA 1
ATOM 696 C C . GLN A 1 91 ? 17.295 -15.919 -23.156 1.00 83.06 91 GLN A C 1
ATOM 698 O O . GLN A 1 91 ? 17.934 -16.073 -24.198 1.00 83.06 91 GLN A O 1
ATOM 703 N N . ILE A 1 92 ? 17.788 -16.216 -21.951 1.00 77.38 92 ILE A N 1
ATOM 704 C CA . ILE A 1 92 ? 19.069 -16.889 -21.667 1.00 77.38 92 ILE A CA 1
ATOM 705 C C . ILE A 1 92 ? 18.879 -18.398 -21.540 1.00 77.38 92 ILE A C 1
ATOM 707 O O . ILE A 1 92 ? 19.786 -19.123 -22.008 1.00 77.38 92 ILE A O 1
#

Foldseek 3Di:
DDDDPVVVVVVVVVVVVVVVVVVVVVVVVVVVVVVVVVVVVVVVVVVVVVVVVVVVLVVQLVVLCVVVVHDQDDDDPPGDSNVSSVVSVVVD

pLDDT: mean 89.2, std 9.25, range [56.97, 98.56]